Protein AF-A0AB74K9D4-F1 (afdb_monomer_lite)

pLDDT: mean 93.48, std 5.95, range [58.81, 98.56]

Secondary structure (DSSP, 8-state):
-BTTB--S-TT-BSEEEEESHHHHHTTT-S-TTS--HHHHHHHHHHHHHHHHHB-SSTT-EEEEE-SS-HHHHHHHHT-STTS----------

Organism: NCBI:txid1708541

InterPro domains:
  IPR029063 S-adenosyl-L-methionine-dependent methyltransferase superfamily [G3DSA:3.40.50.150] (1-92)
  IPR051419 Lysine/N-terminal Methyltransferase Superfamily [PTHR12176] (1-78)

Sequence (93 aa):
MDIRKLDLPDNSFDVAIDKGTMDALLAGVKDPWNPSEEIVENCVSEVREVERVLKKNPESIFIYFTFGQPHFRRSILNVNPEWSLTVQEYNKL

Radius of gyration: 13.43 Å; chains: 1; bounding box: 41×24×31 Å

Structure (mmCIF, N/CA/C/O backbone):
data_AF-A0AB74K9D4-F1
#
_entry.id   AF-A0AB74K9D4-F1
#
loop_
_atom_site.group_PDB
_atom_site.id
_atom_site.type_symbol
_atom_site.label_atom_id
_atom_site.label_alt_id
_atom_site.label_comp_id
_atom_site.label_asym_id
_atom_site.label_entity_id
_atom_site.label_seq_id
_atom_site.pdbx_PDB_ins_code
_atom_site.Cartn_x
_atom_site.Cartn_y
_atom_site.Cartn_z
_atom_site.occupancy
_atom_site.B_iso_or_equiv
_atom_site.auth_seq_id
_atom_site.auth_comp_id
_atom_site.auth_asym_id
_atom_site.auth_atom_id
_atom_site.pdbx_PDB_model_num
ATOM 1 N N . MET A 1 1 ? -7.184 -12.611 -8.020 1.00 81.56 1 MET A N 1
ATOM 2 C CA . MET A 1 1 ? -7.874 -11.344 -7.705 1.00 81.56 1 MET A CA 1
ATOM 3 C C . MET A 1 1 ? -6.909 -10.218 -8.035 1.00 81.56 1 MET A C 1
ATOM 5 O O . MET A 1 1 ? -5.719 -10.419 -7.830 1.00 81.56 1 MET A O 1
ATOM 9 N N . ASP A 1 2 ? -7.383 -9.119 -8.616 1.00 93.25 2 ASP A N 1
ATOM 10 C CA . ASP A 1 2 ? -6.554 -7.942 -8.914 1.00 93.25 2 ASP A CA 1
ATOM 11 C C . ASP A 1 2 ? -6.592 -7.006 -7.700 1.00 93.25 2 ASP A C 1
ATOM 13 O O . ASP A 1 2 ? -7.678 -6.686 -7.227 1.00 93.25 2 ASP A O 1
ATOM 17 N N . ILE A 1 3 ? -5.439 -6.586 -7.176 1.00 95.06 3 ILE A N 1
ATOM 18 C CA . ILE A 1 3 ? -5.374 -5.700 -6.000 1.00 95.06 3 ILE A CA 1
ATOM 19 C C . ILE A 1 3 ? -6.007 -4.329 -6.270 1.00 95.06 3 ILE A C 1
ATOM 21 O O . ILE A 1 3 ? -6.528 -3.698 -5.361 1.00 95.06 3 ILE A O 1
ATOM 25 N N . ARG A 1 4 ? -6.038 -3.901 -7.536 1.00 96.38 4 ARG A N 1
ATOM 26 C CA . ARG A 1 4 ? -6.673 -2.649 -7.971 1.00 96.38 4 ARG A CA 1
ATOM 27 C C . ARG A 1 4 ? -8.199 -2.768 -8.051 1.00 96.38 4 ARG A C 1
ATOM 29 O O . ARG A 1 4 ? -8.869 -1.797 -8.391 1.00 96.38 4 ARG A O 1
ATOM 36 N N . LYS A 1 5 ? -8.749 -3.963 -7.799 1.00 97.12 5 LYS A N 1
ATOM 37 C CA . LYS A 1 5 ? -10.186 -4.248 -7.768 1.00 97.12 5 LYS A CA 1
ATOM 38 C C . LYS A 1 5 ? -10.465 -5.476 -6.897 1.00 97.12 5 LYS A C 1
ATOM 40 O O . LYS A 1 5 ? -10.660 -6.590 -7.401 1.00 97.12 5 LYS A O 1
ATOM 45 N N . LEU A 1 6 ? -10.481 -5.268 -5.586 1.00 97.06 6 LEU A N 1
ATOM 46 C CA . LEU A 1 6 ? -10.756 -6.313 -4.610 1.00 97.06 6 LEU A CA 1
ATOM 47 C C . LEU A 1 6 ? -12.246 -6.666 -4.619 1.00 97.06 6 LEU A C 1
ATOM 49 O O . LEU A 1 6 ? -13.106 -5.822 -4.373 1.00 97.06 6 LEU A O 1
ATOM 53 N N . ASP A 1 7 ? -12.556 -7.943 -4.831 1.00 96.69 7 ASP A N 1
ATOM 54 C CA . ASP A 1 7 ? -13.916 -8.479 -4.685 1.00 96.69 7 ASP A CA 1
ATOM 55 C C . ASP A 1 7 ? -14.211 -8.765 -3.204 1.00 96.69 7 ASP A C 1
ATOM 57 O O . ASP A 1 7 ? -14.381 -9.903 -2.768 1.00 96.69 7 ASP A O 1
ATOM 61 N N . LEU A 1 8 ? -14.130 -7.703 -2.404 1.00 97.56 8 LEU A N 1
ATOM 62 C CA . LEU A 1 8 ? -14.279 -7.699 -0.955 1.00 97.56 8 LEU A CA 1
ATOM 63 C C . LEU A 1 8 ? -15.166 -6.516 -0.547 1.00 97.56 8 LEU A C 1
ATOM 65 O O . LEU A 1 8 ? -15.072 -5.449 -1.163 1.00 97.56 8 LEU A O 1
ATOM 69 N N . PRO A 1 9 ? -16.017 -6.670 0.480 1.00 98.06 9 PRO A N 1
ATOM 70 C CA . PRO A 1 9 ? -16.900 -5.600 0.923 1.00 98.06 9 PRO A CA 1
ATOM 71 C C . PRO A 1 9 ? -16.125 -4.446 1.565 1.00 98.06 9 PRO A C 1
ATOM 73 O O . PRO A 1 9 ? -15.091 -4.647 2.204 1.00 98.06 9 PRO A O 1
ATOM 76 N N . ASP A 1 10 ? -16.655 -3.235 1.430 1.00 98.56 10 ASP A N 1
ATOM 77 C CA . ASP A 1 10 ? -16.146 -2.048 2.117 1.00 98.56 10 ASP A CA 1
ATOM 78 C C . ASP A 1 10 ? -16.158 -2.255 3.638 1.00 98.56 10 ASP A C 1
ATOM 80 O O . ASP A 1 10 ? -17.060 -2.901 4.178 1.00 98.56 10 ASP A O 1
ATOM 84 N N . ASN A 1 11 ? -15.204 -1.639 4.342 1.00 98.25 11 ASN A N 1
ATOM 85 C CA . ASN A 1 11 ? -15.172 -1.585 5.809 1.00 98.25 11 ASN A CA 1
ATOM 86 C C . ASN A 1 11 ? -15.294 -2.956 6.501 1.00 98.25 11 ASN A C 1
ATOM 88 O O . ASN A 1 11 ? -15.986 -3.103 7.512 1.00 98.25 11 ASN A O 1
ATOM 92 N N . SER A 1 12 ? -14.654 -3.978 5.947 1.00 98.25 12 SER A N 1
ATOM 93 C CA . SER A 1 12 ? -14.798 -5.362 6.395 1.00 98.25 12 SER A CA 1
ATOM 94 C C . SER A 1 12 ? -13.595 -5.885 7.175 1.00 98.25 12 SER A C 1
ATOM 96 O O . SER A 1 12 ? -13.736 -6.864 7.909 1.00 98.25 12 SER A O 1
ATOM 98 N N . PHE A 1 13 ? -12.453 -5.199 7.105 1.00 98.56 13 PHE A N 1
ATOM 99 C CA . PHE A 1 13 ? -11.218 -5.604 7.775 1.00 98.56 13 PHE A CA 1
ATOM 100 C C . PHE A 1 13 ? -10.694 -4.525 8.719 1.00 98.56 13 PHE A C 1
ATOM 102 O O . PHE A 1 13 ? -10.809 -3.334 8.450 1.00 98.56 13 PHE A O 1
ATOM 109 N N . ASP A 1 14 ? -10.092 -4.958 9.824 1.00 98.31 14 ASP A N 1
ATOM 110 C CA . ASP A 1 14 ? -9.347 -4.085 10.739 1.00 98.31 14 ASP A CA 1
ATOM 111 C C . ASP A 1 14 ? -7.862 -3.991 10.336 1.00 98.31 14 ASP A C 1
ATOM 113 O O . ASP A 1 14 ? -7.192 -3.001 10.600 1.00 98.31 14 ASP A O 1
ATOM 117 N N . VAL A 1 15 ? -7.320 -5.022 9.680 1.00 98.44 15 VAL A N 1
ATOM 118 C CA . VAL A 1 15 ? -5.899 -5.091 9.315 1.00 98.44 15 VAL A CA 1
ATOM 119 C C . VAL A 1 15 ? -5.752 -5.546 7.872 1.00 98.44 15 VAL A C 1
ATOM 121 O O . VAL A 1 15 ? -6.323 -6.563 7.480 1.00 98.44 15 VAL A O 1
ATOM 124 N N . ALA A 1 16 ? -4.926 -4.833 7.112 1.00 97.94 16 ALA A N 1
ATOM 125 C CA . ALA A 1 16 ? -4.456 -5.246 5.798 1.00 97.94 16 ALA A CA 1
ATOM 126 C C . ALA A 1 16 ? -2.931 -5.356 5.819 1.00 97.94 16 ALA A C 1
ATOM 128 O O . ALA A 1 16 ? -2.245 -4.500 6.380 1.00 97.94 16 ALA A O 1
ATOM 129 N N . ILE A 1 17 ? -2.399 -6.419 5.218 1.00 97.94 17 ILE A N 1
ATOM 130 C CA . ILE A 1 17 ? -0.958 -6.644 5.110 1.00 97.94 17 ILE A CA 1
ATOM 131 C C . ILE A 1 17 ? -0.628 -6.838 3.639 1.00 97.94 17 ILE A C 1
ATOM 133 O O . ILE A 1 17 ? -1.153 -7.755 3.011 1.00 97.94 17 ILE A O 1
ATOM 137 N N . ASP A 1 18 ? 0.274 -6.012 3.124 1.00 96.12 18 ASP A N 1
ATOM 138 C CA . ASP A 1 18 ? 0.847 -6.177 1.794 1.00 96.12 18 ASP A CA 1
ATOM 139 C C . ASP A 1 18 ? 2.355 -6.394 1.899 1.00 96.12 18 ASP A C 1
ATOM 141 O O . ASP A 1 18 ? 3.045 -5.769 2.713 1.00 96.12 18 ASP A O 1
ATOM 145 N N . LYS A 1 19 ? 2.874 -7.302 1.073 1.00 95.56 19 LYS A N 1
ATOM 146 C CA . LYS A 1 19 ? 4.306 -7.511 0.927 1.00 95.56 19 LYS A CA 1
ATOM 147 C C . LYS A 1 19 ? 4.695 -7.554 -0.548 1.00 95.56 19 LYS A C 1
ATOM 149 O O . LYS A 1 19 ? 4.659 -8.611 -1.174 1.00 95.56 19 LYS A O 1
ATOM 154 N N . GLY A 1 20 ? 5.215 -6.433 -1.034 1.00 93.12 20 GLY A N 1
ATOM 155 C CA . GLY A 1 20 ? 5.878 -6.326 -2.330 1.00 93.12 20 GLY A CA 1
ATOM 156 C C . GLY A 1 20 ? 4.940 -6.299 -3.537 1.00 93.12 20 GLY A C 1
ATOM 157 O O . GLY A 1 20 ? 5.422 -6.496 -4.652 1.00 93.12 20 GLY A O 1
ATOM 158 N N . THR A 1 21 ? 3.641 -6.044 -3.365 1.00 94.62 21 THR A N 1
ATOM 159 C CA . THR A 1 21 ? 2.710 -5.965 -4.502 1.00 94.62 21 THR A CA 1
ATOM 160 C C . THR A 1 21 ? 3.014 -4.757 -5.384 1.00 94.62 21 THR A C 1
ATOM 162 O O . THR A 1 21 ? 3.234 -4.920 -6.586 1.00 94.62 21 THR A O 1
ATOM 165 N N . MET A 1 22 ? 3.183 -3.565 -4.803 1.00 94.56 22 MET A N 1
ATOM 166 C CA . MET A 1 22 ? 3.606 -2.386 -5.570 1.00 94.56 22 MET A CA 1
ATOM 167 C C . MET A 1 22 ? 5.007 -2.548 -6.174 1.00 94.56 22 MET A C 1
ATOM 169 O O . MET A 1 22 ? 5.306 -1.973 -7.218 1.00 94.56 22 MET A O 1
ATOM 173 N N . ASP A 1 23 ? 5.885 -3.337 -5.540 1.00 93.56 23 ASP A N 1
ATOM 174 C CA . ASP A 1 23 ? 7.197 -3.653 -6.118 1.00 93.56 23 ASP A CA 1
ATOM 175 C C . ASP A 1 23 ? 7.039 -4.442 -7.427 1.00 93.56 23 ASP A C 1
ATOM 177 O O . ASP A 1 23 ? 7.789 -4.207 -8.374 1.00 93.56 23 ASP A O 1
ATOM 181 N N . ALA A 1 24 ? 6.028 -5.312 -7.516 1.00 92.88 24 ALA A N 1
ATOM 182 C CA . ALA A 1 24 ? 5.662 -5.990 -8.754 1.00 92.88 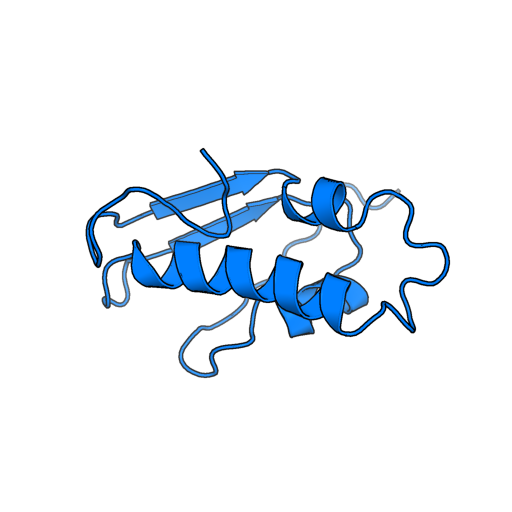24 ALA A CA 1
ATOM 183 C C . ALA A 1 24 ? 5.007 -5.040 -9.773 1.00 92.88 24 ALA A C 1
ATOM 185 O O . ALA A 1 24 ? 5.335 -5.119 -10.955 1.00 92.88 24 ALA A O 1
ATOM 186 N N . LEU A 1 25 ? 4.141 -4.111 -9.345 1.00 91.94 25 LEU A N 1
ATOM 187 C CA . LEU A 1 25 ? 3.552 -3.097 -10.240 1.00 91.94 25 LEU A CA 1
ATOM 188 C C . LEU A 1 25 ? 4.603 -2.163 -10.852 1.00 91.94 25 LEU A C 1
ATOM 190 O O . LEU A 1 25 ? 4.443 -1.684 -11.972 1.00 91.94 25 LEU A O 1
ATOM 194 N N . LEU A 1 26 ? 5.690 -1.925 -10.123 1.00 92.69 26 LEU A N 1
ATOM 195 C CA . LEU A 1 26 ? 6.807 -1.089 -10.555 1.00 92.69 26 LEU A CA 1
ATOM 196 C C . LEU A 1 26 ? 7.951 -1.894 -11.177 1.00 92.69 26 LEU A C 1
ATOM 198 O O . LEU A 1 26 ? 8.993 -1.327 -11.522 1.00 92.69 26 LEU A O 1
ATOM 202 N N . ALA A 1 27 ? 7.773 -3.205 -11.350 1.00 90.25 27 ALA A N 1
ATOM 203 C CA . ALA A 1 27 ? 8.768 -4.049 -11.984 1.00 90.25 27 ALA A CA 1
ATOM 204 C C . ALA 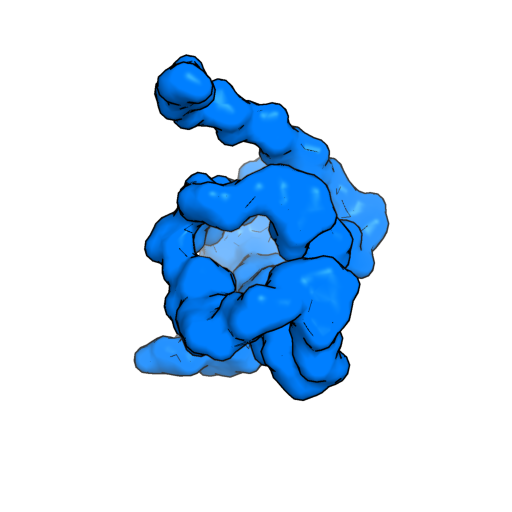A 1 27 ? 9.005 -3.582 -13.428 1.00 90.25 27 ALA A C 1
ATOM 206 O O . ALA A 1 27 ? 8.094 -3.517 -14.249 1.00 90.25 27 ALA A O 1
ATOM 207 N N . GLY A 1 28 ? 10.257 -3.254 -13.746 1.00 85.88 28 GLY A N 1
ATOM 208 C CA . GLY A 1 28 ? 10.643 -2.783 -15.078 1.00 85.88 28 GLY A CA 1
ATOM 209 C C . GLY A 1 28 ? 10.545 -1.269 -15.289 1.00 85.88 28 GLY A C 1
ATOM 210 O O . GLY A 1 28 ? 10.937 -0.797 -16.359 1.00 85.88 28 GLY A O 1
ATOM 211 N N . VAL A 1 29 ? 10.116 -0.491 -14.286 1.00 91.19 29 VAL A N 1
ATOM 212 C CA . VAL A 1 29 ? 10.274 0.971 -14.308 1.00 91.19 29 VAL A CA 1
ATOM 213 C C . VAL A 1 29 ? 11.765 1.307 -14.311 1.00 91.19 29 VAL A C 1
ATOM 215 O O . VAL A 1 29 ? 12.484 1.010 -13.360 1.00 91.19 29 VAL A O 1
ATOM 218 N N . LYS A 1 30 ? 12.241 1.907 -15.408 1.00 87.56 30 LYS A N 1
ATOM 219 C CA . LYS A 1 30 ? 13.662 2.254 -15.584 1.00 87.56 30 LYS A CA 1
ATOM 220 C C . LYS A 1 30 ? 14.063 3.511 -14.819 1.00 87.56 30 LYS A C 1
ATOM 222 O O . LYS A 1 30 ? 15.187 3.582 -14.334 1.00 87.56 30 LYS A O 1
ATOM 227 N N . ASP A 1 31 ? 13.156 4.481 -14.740 1.00 90.44 31 ASP A N 1
ATOM 228 C CA . ASP A 1 31 ? 13.359 5.739 -14.029 1.00 90.44 31 ASP A CA 1
ATOM 229 C C . ASP A 1 31 ? 12.314 5.883 -12.911 1.00 90.44 31 ASP A C 1
ATOM 231 O O . ASP A 1 31 ? 11.178 6.281 -13.178 1.00 90.44 31 ASP A O 1
ATOM 235 N N . PRO A 1 32 ? 12.661 5.538 -11.659 1.00 86.75 32 PRO A N 1
ATOM 236 C CA . PRO A 1 32 ? 11.743 5.659 -10.530 1.00 86.75 32 PRO A CA 1
ATOM 237 C C . PRO A 1 32 ? 11.463 7.117 -10.137 1.00 86.75 32 PRO A C 1
ATOM 239 O O . PRO A 1 32 ? 10.534 7.358 -9.368 1.00 86.75 32 PRO A O 1
ATOM 242 N N . TRP A 1 33 ? 12.231 8.086 -10.648 1.00 89.94 33 TRP A N 1
ATOM 243 C CA . TRP A 1 33 ? 11.974 9.510 -10.424 1.00 89.94 33 TRP A CA 1
ATOM 244 C C . TRP A 1 33 ? 10.876 10.053 -11.333 1.00 89.94 33 TRP A C 1
ATOM 246 O O . TRP A 1 33 ? 10.232 11.037 -10.977 1.00 89.94 33 TRP A O 1
ATOM 256 N N . ASN A 1 34 ? 10.657 9.413 -12.482 1.00 90.25 34 ASN A N 1
ATOM 257 C CA . ASN A 1 34 ? 9.670 9.831 -13.468 1.00 90.25 34 ASN A CA 1
ATOM 258 C C . ASN A 1 34 ? 8.855 8.636 -14.006 1.00 90.25 34 ASN A C 1
ATOM 260 O O . ASN A 1 34 ? 8.913 8.331 -15.203 1.00 90.25 34 ASN A O 1
ATOM 264 N N . PRO A 1 35 ? 8.116 7.919 -13.135 1.00 91.00 35 PRO A N 1
ATOM 265 C CA . PRO A 1 35 ? 7.194 6.880 -13.578 1.00 91.00 35 PRO A CA 1
ATOM 266 C C . PRO A 1 35 ? 6.071 7.492 -14.429 1.00 91.00 35 PRO A C 1
ATOM 268 O O . PRO A 1 35 ? 5.670 8.635 -14.214 1.00 91.00 35 PRO A O 1
ATOM 271 N N . SER A 1 36 ? 5.535 6.730 -15.387 1.00 93.69 36 SER A N 1
ATOM 272 C CA . SER A 1 36 ? 4.376 7.192 -16.157 1.00 93.69 36 SER A CA 1
ATOM 273 C C . SER A 1 36 ? 3.146 7.352 -15.261 1.00 93.69 36 SER A C 1
ATOM 275 O O . SER A 1 36 ? 2.980 6.629 -14.276 1.00 93.69 36 SER A O 1
ATOM 277 N N . GLU A 1 37 ? 2.248 8.263 -15.637 1.00 93.88 37 GLU A N 1
ATOM 278 C CA . GLU A 1 37 ? 0.991 8.502 -14.914 1.00 93.88 37 GLU A CA 1
ATOM 279 C C . GLU A 1 37 ? 0.167 7.219 -14.743 1.00 93.88 37 GLU A C 1
ATOM 281 O O . GLU A 1 37 ? -0.359 6.961 -13.666 1.00 93.88 37 GLU A O 1
ATOM 286 N N . GLU A 1 38 ? 0.124 6.368 -15.772 1.00 94.81 38 GLU A N 1
ATOM 287 C CA . GLU A 1 38 ? -0.559 5.070 -15.724 1.00 94.81 38 GLU A CA 1
ATOM 288 C C . GLU A 1 38 ? -0.005 4.161 -14.616 1.00 94.81 38 GLU A C 1
ATOM 290 O O . GLU A 1 38 ? -0.755 3.513 -13.888 1.00 94.81 38 GLU A O 1
ATOM 295 N N . ILE A 1 39 ? 1.319 4.112 -14.465 1.00 94.06 39 ILE A N 1
ATOM 296 C CA . ILE A 1 39 ? 1.972 3.292 -13.445 1.00 94.06 39 ILE A CA 1
ATOM 297 C C . ILE A 1 39 ? 1.684 3.846 -12.049 1.00 94.06 39 ILE A C 1
ATOM 299 O O . ILE A 1 39 ? 1.394 3.076 -11.131 1.00 94.06 39 ILE A O 1
ATOM 303 N N . VAL A 1 40 ? 1.724 5.172 -11.895 1.00 94.25 40 VAL A N 1
ATOM 304 C CA . VAL A 1 40 ? 1.369 5.833 -10.635 1.00 94.25 40 VAL A CA 1
ATOM 305 C C . VAL A 1 40 ? -0.080 5.523 -10.266 1.00 94.25 40 VAL A C 1
ATOM 307 O O . VAL A 1 40 ? -0.328 5.074 -9.150 1.00 94.25 40 VAL A O 1
ATOM 310 N N . GLU A 1 41 ? -1.022 5.669 -11.198 1.00 95.94 41 GLU A N 1
ATOM 311 C CA . GLU A 1 41 ? -2.441 5.404 -10.944 1.00 95.94 41 GLU A CA 1
ATOM 312 C C . GLU A 1 41 ? -2.703 3.934 -10.598 1.00 95.94 41 GLU A C 1
ATOM 314 O O . GLU A 1 41 ? -3.506 3.649 -9.711 1.00 95.94 41 GLU A O 1
ATOM 319 N N . ASN A 1 42 ? -1.985 2.991 -11.217 1.00 96.06 42 ASN A N 1
ATOM 320 C CA . ASN A 1 42 ? -2.064 1.578 -10.846 1.00 96.06 42 ASN A CA 1
ATOM 321 C C . ASN A 1 42 ? -1.650 1.340 -9.386 1.00 96.06 42 ASN A C 1
ATOM 323 O O . ASN A 1 42 ? -2.341 0.621 -8.665 1.00 96.06 42 ASN A O 1
ATOM 327 N N . CYS A 1 43 ? -0.552 1.955 -8.942 1.00 96.44 43 CYS A N 1
ATOM 328 C CA . CYS A 1 43 ? -0.073 1.810 -7.567 1.00 96.44 43 CYS A CA 1
ATOM 329 C C . CYS A 1 43 ? -0.988 2.527 -6.562 1.00 96.44 43 CYS A C 1
ATOM 331 O O . CYS A 1 43 ? -1.245 2.020 -5.474 1.00 96.44 43 CYS A O 1
ATOM 333 N N . VAL A 1 44 ? -1.517 3.695 -6.927 1.00 96.69 44 VAL A N 1
ATOM 334 C CA . VAL A 1 44 ? -2.487 4.426 -6.102 1.00 96.69 44 VAL A CA 1
ATOM 335 C C . VAL A 1 44 ? -3.813 3.663 -6.007 1.00 96.69 44 VAL A C 1
ATOM 337 O O . VAL A 1 44 ? -4.435 3.648 -4.947 1.00 96.69 44 VAL A O 1
ATOM 340 N N . SER A 1 45 ? -4.239 2.991 -7.078 1.00 97.25 45 SER A N 1
ATOM 341 C CA . SER A 1 45 ? -5.450 2.160 -7.085 1.00 97.25 45 SER A CA 1
ATOM 342 C C . SER A 1 45 ? -5.350 0.980 -6.117 1.00 97.25 45 SER A C 1
ATOM 344 O O . SER A 1 45 ? -6.324 0.688 -5.430 1.00 97.25 45 SER A O 1
ATOM 346 N N . GLU A 1 46 ? -4.178 0.345 -6.006 1.00 97.12 46 GLU A N 1
ATOM 347 C CA . GLU A 1 46 ? -3.901 -0.658 -4.963 1.00 97.12 46 GLU A CA 1
ATOM 348 C C . GLU A 1 46 ? -4.150 -0.085 -3.559 1.00 97.12 46 GLU A C 1
ATOM 350 O O . GLU A 1 46 ? -4.909 -0.662 -2.781 1.00 97.12 46 GLU A O 1
ATOM 355 N N . VAL A 1 47 ? -3.576 1.083 -3.250 1.00 97.25 47 VAL A N 1
ATOM 356 C CA . VAL A 1 47 ? -3.712 1.715 -1.926 1.00 97.25 47 VAL A CA 1
ATOM 357 C C . VAL A 1 47 ? -5.168 2.082 -1.636 1.00 97.25 47 VAL A C 1
ATOM 359 O O . VAL A 1 47 ? -5.672 1.794 -0.553 1.00 97.25 47 VAL A O 1
ATOM 362 N N . ARG A 1 48 ? -5.879 2.651 -2.617 1.00 97.25 48 ARG A N 1
ATOM 363 C CA . ARG A 1 48 ? -7.297 3.019 -2.480 1.00 97.25 48 ARG A CA 1
ATOM 364 C C . ARG A 1 48 ? -8.193 1.814 -2.209 1.00 97.25 48 ARG A C 1
ATOM 366 O O . ARG A 1 48 ? -9.115 1.920 -1.403 1.00 97.25 48 ARG A O 1
ATOM 373 N N . GLU A 1 49 ? -7.934 0.677 -2.848 1.00 97.81 49 GLU A N 1
ATOM 374 C CA . GLU A 1 49 ? -8.708 -0.541 -2.604 1.00 97.81 49 GLU A CA 1
ATOM 375 C C . GLU A 1 49 ? -8.449 -1.117 -1.213 1.00 97.81 49 GLU A C 1
ATOM 377 O O . GLU A 1 49 ? -9.397 -1.527 -0.542 1.00 97.81 49 GLU A O 1
ATOM 382 N N . VAL A 1 50 ? -7.201 -1.081 -0.738 1.00 97.31 50 VAL A N 1
ATOM 383 C CA . VAL A 1 50 ? -6.880 -1.457 0.644 1.00 97.31 50 VAL A CA 1
ATOM 384 C C . VAL A 1 50 ? -7.576 -0.521 1.633 1.00 97.31 50 VAL A C 1
ATOM 386 O O . VAL A 1 50 ? -8.245 -0.985 2.557 1.00 97.31 50 VAL A O 1
ATOM 389 N N . GLU A 1 51 ? -7.501 0.793 1.415 1.00 96.50 51 GLU A N 1
ATOM 390 C CA . GLU A 1 51 ? -8.219 1.762 2.240 1.00 96.50 51 GLU A CA 1
ATOM 391 C C . GLU A 1 51 ? -9.731 1.497 2.239 1.00 96.50 51 GLU A C 1
ATOM 393 O O . GLU A 1 51 ? -10.355 1.589 3.294 1.00 96.50 51 GLU A O 1
ATOM 398 N N . ARG A 1 52 ? -10.345 1.180 1.089 1.00 97.62 52 ARG A N 1
ATOM 399 C CA . ARG A 1 52 ? -11.792 0.917 0.964 1.00 97.62 52 ARG A CA 1
ATOM 400 C C . ARG A 1 52 ? -12.245 -0.262 1.823 1.00 97.62 52 ARG A C 1
ATOM 402 O O . ARG A 1 52 ? -13.278 -0.171 2.489 1.00 97.62 52 ARG A O 1
ATOM 409 N N . VAL A 1 53 ? -11.498 -1.363 1.800 1.00 98.12 53 VAL A N 1
ATOM 410 C CA . VAL A 1 53 ? -11.872 -2.579 2.539 1.00 98.12 53 VAL A CA 1
ATOM 411 C C . VAL A 1 53 ? -11.562 -2.472 4.035 1.00 98.12 53 VAL A C 1
ATOM 413 O O . VAL A 1 53 ? -12.180 -3.180 4.832 1.00 98.12 53 VAL A O 1
ATOM 416 N N . LEU A 1 54 ? -10.662 -1.569 4.436 1.00 98.19 54 LEU A N 1
ATOM 417 C CA . LEU A 1 54 ? -10.402 -1.256 5.841 1.00 98.19 54 LEU A CA 1
ATOM 418 C C . LEU A 1 54 ? -11.552 -0.457 6.464 1.00 98.19 54 LEU A C 1
ATOM 420 O O . LEU A 1 54 ? -12.100 0.469 5.859 1.00 98.19 54 LEU A O 1
ATOM 424 N N . LYS A 1 55 ? -11.916 -0.804 7.702 1.00 98.19 55 LYS A N 1
ATOM 425 C CA . LYS A 1 55 ? -12.909 -0.062 8.487 1.00 98.19 55 LYS A CA 1
ATOM 426 C C . LYS A 1 55 ? -12.437 1.372 8.723 1.00 98.19 55 LYS A C 1
ATOM 428 O O . LYS A 1 55 ? -11.261 1.638 8.945 1.00 98.19 55 LYS A O 1
ATOM 433 N N . LYS A 1 56 ? -13.375 2.322 8.724 1.00 95.19 56 LYS A N 1
ATOM 434 C CA . LYS A 1 56 ? -13.087 3.735 9.032 1.00 95.19 56 LYS A CA 1
ATOM 435 C C . LYS A 1 56 ? -13.068 3.975 10.541 1.00 95.19 56 LYS A C 1
ATOM 437 O O . LYS A 1 56 ? -13.950 4.640 11.078 1.00 95.19 56 LYS A O 1
ATOM 442 N N . ASN A 1 57 ? -12.091 3.388 11.227 1.00 94.38 57 ASN A N 1
ATOM 443 C CA . ASN A 1 57 ? -11.848 3.615 12.650 1.00 94.38 57 ASN A CA 1
ATOM 444 C C . ASN A 1 57 ? -10.342 3.784 12.942 1.00 94.38 57 ASN A C 1
ATOM 446 O O . ASN A 1 57 ? -9.518 3.381 12.119 1.00 94.38 57 ASN A O 1
ATOM 450 N N . PRO A 1 58 ? -9.972 4.394 14.083 1.00 93.94 58 PRO A N 1
ATOM 451 C CA . PRO A 1 58 ? -8.570 4.647 14.429 1.00 93.94 58 PRO A CA 1
ATOM 452 C C . PRO A 1 58 ? -7.723 3.386 14.644 1.00 93.94 58 PRO A C 1
ATOM 454 O O . PRO A 1 58 ? -6.499 3.459 14.577 1.00 93.94 58 PRO A O 1
ATOM 457 N N . GLU A 1 59 ? -8.349 2.246 14.939 1.00 95.50 59 GLU A N 1
ATOM 458 C CA . GLU A 1 59 ? -7.661 0.975 15.173 1.00 95.50 59 GLU A CA 1
ATOM 459 C C . GLU A 1 59 ? -7.272 0.255 13.875 1.00 95.50 59 GLU A C 1
ATOM 461 O O . GLU A 1 59 ? -6.455 -0.669 13.915 1.00 95.50 59 GLU A O 1
ATOM 466 N N . SER A 1 60 ? -7.847 0.657 12.736 1.00 97.31 60 SER A N 1
ATOM 467 C CA . SER A 1 60 ? -7.567 0.021 11.455 1.00 97.31 60 SER A CA 1
ATOM 468 C C . SER A 1 60 ? -6.183 0.384 10.937 1.00 97.31 60 SER A C 1
ATOM 470 O O . SER A 1 60 ? -5.769 1.542 10.978 1.00 97.31 60 SER A O 1
ATOM 472 N N . ILE A 1 61 ? -5.460 -0.609 10.418 1.00 97.62 61 ILE A N 1
ATOM 473 C CA . ILE A 1 61 ? -4.067 -0.430 10.005 1.00 97.62 61 ILE A CA 1
ATOM 474 C C . ILE A 1 61 ? -3.754 -1.131 8.686 1.00 97.62 61 ILE A C 1
ATOM 476 O O . ILE A 1 61 ? -4.127 -2.283 8.449 1.00 97.62 61 ILE A O 1
ATOM 480 N N . PHE A 1 62 ? -2.996 -0.429 7.845 1.00 97.56 62 PHE A N 1
ATOM 481 C CA . PHE A 1 62 ? -2.360 -0.985 6.661 1.00 97.56 62 PHE A CA 1
ATOM 482 C C . PHE A 1 62 ? -0.857 -1.155 6.918 1.00 97.56 62 PHE A C 1
ATOM 484 O O . PHE A 1 62 ? -0.128 -0.180 7.095 1.00 97.56 62 PHE A O 1
ATOM 491 N N . ILE A 1 63 ? -0.390 -2.403 6.953 1.00 97.75 63 ILE A N 1
ATOM 492 C CA . ILE A 1 63 ? 1.022 -2.748 7.129 1.00 97.75 63 ILE A CA 1
ATOM 493 C C . ILE A 1 63 ? 1.615 -3.095 5.764 1.00 97.75 63 ILE A C 1
ATOM 495 O O . ILE A 1 63 ? 1.232 -4.087 5.145 1.00 97.75 63 ILE A O 1
ATOM 499 N N . TYR A 1 64 ? 2.578 -2.292 5.316 1.00 96.31 64 TYR A N 1
ATOM 500 C CA . TYR A 1 64 ? 3.160 -2.397 3.982 1.00 96.31 64 TYR A CA 1
ATOM 501 C C . TYR A 1 64 ? 4.657 -2.742 4.041 1.00 96.31 64 TYR A C 1
ATOM 503 O O . TYR A 1 64 ? 5.468 -1.964 4.548 1.00 96.31 64 TYR A O 1
ATOM 511 N N . PHE A 1 65 ? 5.040 -3.904 3.504 1.00 96.19 65 PHE A N 1
ATOM 512 C CA . PHE A 1 65 ? 6.427 -4.370 3.436 1.00 96.19 65 PHE A CA 1
ATOM 513 C C . PHE A 1 65 ? 6.982 -4.260 2.016 1.00 96.19 65 PHE A C 1
ATOM 515 O O . PHE A 1 65 ? 6.454 -4.860 1.084 1.00 96.19 65 PHE A O 1
ATOM 522 N N . THR A 1 66 ? 8.117 -3.579 1.854 1.00 94.31 66 THR A N 1
ATOM 523 C CA . THR A 1 66 ? 8.718 -3.333 0.535 1.00 94.31 66 THR A CA 1
ATOM 524 C C . THR A 1 66 ? 10.235 -3.262 0.593 1.00 94.31 66 THR A C 1
ATOM 526 O O . THR A 1 66 ? 10.814 -2.967 1.639 1.00 94.31 66 THR A O 1
ATOM 529 N N . PHE A 1 67 ? 10.872 -3.522 -0.549 1.00 89.94 67 PHE A N 1
ATOM 530 C CA . PHE A 1 67 ? 12.286 -3.204 -0.772 1.00 89.94 67 PHE A CA 1
ATOM 531 C C . PHE A 1 67 ? 12.486 -1.809 -1.387 1.00 89.94 67 PHE A C 1
ATOM 533 O O . PHE A 1 67 ? 13.616 -1.331 -1.485 1.00 89.94 67 PHE A O 1
ATOM 540 N N . GLY A 1 68 ? 11.403 -1.151 -1.811 1.00 90.19 68 GLY A N 1
ATOM 541 C CA . GLY A 1 68 ? 11.432 0.192 -2.366 1.00 90.19 68 GLY A CA 1
ATOM 542 C C . GLY A 1 68 ? 11.861 1.230 -1.333 1.00 90.19 68 GLY A C 1
ATOM 543 O O . GLY A 1 68 ? 11.445 1.204 -0.174 1.00 90.19 68 GLY A O 1
ATOM 544 N N . GLN A 1 69 ? 12.686 2.180 -1.767 1.00 91.38 69 GLN A N 1
ATOM 545 C CA . GLN A 1 69 ? 13.165 3.239 -0.887 1.00 91.38 69 GLN A CA 1
ATOM 546 C C . GLN A 1 69 ? 12.008 4.1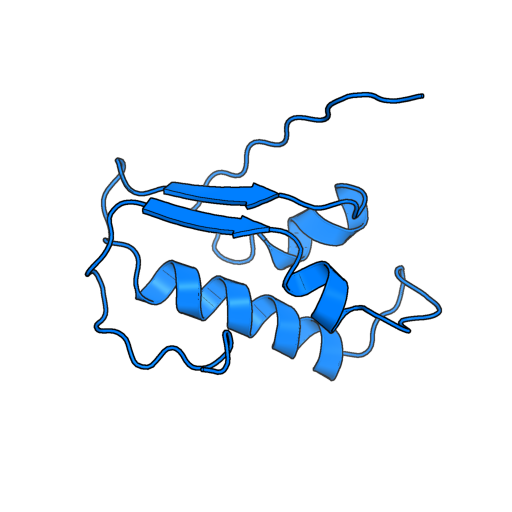68 -0.474 1.00 91.38 69 GLN A C 1
ATOM 548 O O . GLN A 1 69 ? 11.167 4.505 -1.315 1.00 91.38 69 GLN A O 1
ATOM 553 N N . PRO A 1 70 ? 11.967 4.653 0.786 1.00 93.31 70 PR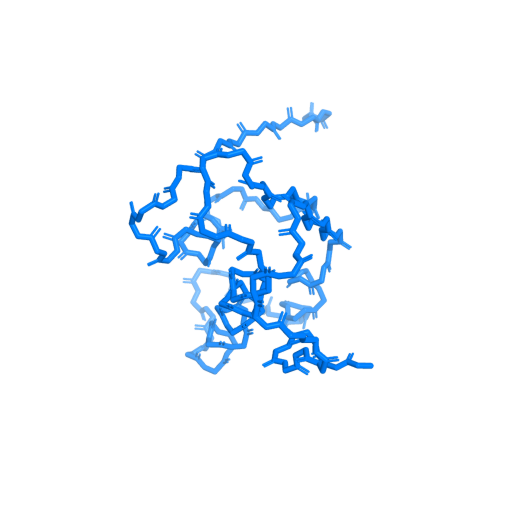O A N 1
ATOM 554 C CA . PRO A 1 70 ? 10.839 5.441 1.285 1.00 93.31 70 PRO A CA 1
ATOM 555 C C . PRO A 1 70 ? 10.481 6.664 0.433 1.00 93.31 70 PRO A C 1
ATOM 557 O O . PRO A 1 70 ? 9.305 6.988 0.294 1.00 93.31 70 PRO A O 1
ATOM 560 N N . HIS A 1 71 ? 11.466 7.337 -0.164 1.00 92.00 71 HIS A N 1
ATOM 561 C CA . HIS A 1 71 ? 11.225 8.533 -0.975 1.00 92.00 71 HIS A CA 1
ATOM 562 C C . HIS A 1 71 ? 10.425 8.258 -2.259 1.00 92.00 71 HIS A C 1
ATOM 564 O O . HIS A 1 71 ? 9.697 9.141 -2.693 1.00 92.00 71 HIS A O 1
ATOM 570 N N . PHE A 1 72 ? 10.480 7.041 -2.814 1.00 92.25 72 PHE A N 1
ATOM 571 C CA . PHE A 1 72 ? 9.668 6.639 -3.973 1.00 92.25 72 PHE A CA 1
ATOM 572 C C . PHE A 1 72 ? 8.305 6.050 -3.596 1.00 92.25 72 PHE A C 1
ATOM 574 O O . PHE A 1 72 ? 7.476 5.794 -4.464 1.00 92.25 72 PHE A O 1
ATOM 581 N N . ARG A 1 73 ? 8.084 5.754 -2.312 1.00 93.56 73 ARG A N 1
ATOM 582 C CA . ARG A 1 73 ? 6.894 5.032 -1.837 1.00 93.56 73 ARG A CA 1
ATOM 583 C C . ARG A 1 73 ? 5.914 5.941 -1.109 1.00 93.56 73 ARG A C 1
ATOM 585 O O . ARG A 1 73 ? 4.710 5.774 -1.253 1.00 93.56 73 ARG A O 1
ATOM 592 N N . ARG A 1 74 ? 6.412 6.926 -0.356 1.00 93.31 74 ARG A N 1
ATOM 593 C CA . ARG A 1 74 ? 5.597 7.786 0.521 1.00 93.31 74 ARG A CA 1
ATOM 594 C C . ARG A 1 74 ? 4.452 8.496 -0.199 1.00 93.31 74 ARG A C 1
ATOM 596 O O . ARG A 1 74 ? 3.342 8.485 0.316 1.00 93.31 74 ARG A O 1
ATOM 603 N N . SER A 1 75 ? 4.707 9.095 -1.361 1.00 91.19 75 SER A N 1
ATOM 604 C CA . SER A 1 75 ? 3.679 9.828 -2.115 1.00 91.19 75 SER A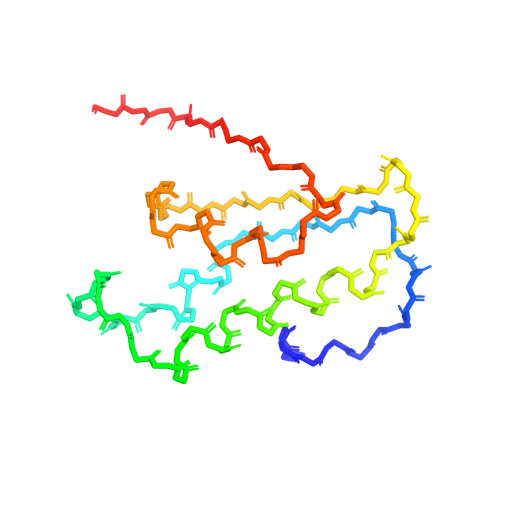 CA 1
ATOM 605 C C . SER A 1 75 ? 2.575 8.922 -2.661 1.00 91.19 75 SER A C 1
ATOM 607 O O . SER A 1 75 ? 1.456 9.384 -2.837 1.00 91.19 75 SER A O 1
ATOM 609 N N . ILE A 1 76 ? 2.882 7.646 -2.907 1.00 93.50 76 ILE A N 1
ATOM 610 C CA . ILE A 1 76 ? 1.926 6.656 -3.409 1.00 93.50 76 ILE A CA 1
ATOM 611 C C . ILE A 1 76 ? 1.138 6.031 -2.247 1.00 93.50 76 ILE A C 1
ATOM 613 O O . ILE A 1 76 ? -0.068 5.853 -2.352 1.00 93.50 76 ILE A O 1
ATOM 617 N N . LEU A 1 77 ? 1.808 5.724 -1.130 1.00 94.88 77 LEU A N 1
ATOM 618 C CA . LEU A 1 77 ? 1.199 5.086 0.045 1.00 94.88 77 LEU A CA 1
ATOM 619 C C . LEU A 1 77 ? 0.357 6.038 0.903 1.00 94.88 77 LEU A C 1
ATOM 621 O O . LEU A 1 77 ? -0.497 5.569 1.642 1.00 94.88 77 LEU A O 1
ATOM 625 N N . ASN A 1 78 ? 0.607 7.348 0.845 1.00 92.69 78 ASN A N 1
ATOM 626 C CA . ASN A 1 78 ? -0.081 8.342 1.674 1.00 92.69 78 ASN A CA 1
ATOM 627 C C . ASN A 1 78 ? -0.807 9.389 0.820 1.00 92.69 78 ASN A C 1
ATOM 629 O O . ASN A 1 78 ? -0.587 10.592 0.966 1.00 92.69 78 ASN A O 1
ATOM 633 N N . VAL A 1 79 ? -1.633 8.916 -0.117 1.00 91.25 79 VAL A N 1
ATOM 634 C CA . VAL A 1 79 ? -2.462 9.773 -0.984 1.00 91.25 79 VAL A CA 1
ATOM 635 C C . VAL A 1 79 ? -3.660 10.376 -0.254 1.00 91.25 79 VAL A C 1
ATOM 637 O O . VAL A 1 79 ? -4.170 11.416 -0.668 1.00 91.25 79 VAL A O 1
ATOM 640 N N . ASN A 1 80 ? -4.108 9.734 0.824 1.00 91.69 80 ASN A N 1
ATOM 641 C CA . ASN A 1 80 ? -5.206 10.196 1.653 1.00 91.69 80 ASN A CA 1
ATOM 642 C C . ASN A 1 80 ? -4.657 10.943 2.884 1.00 91.69 80 ASN A C 1
ATOM 644 O O . ASN A 1 80 ? -3.990 10.324 3.713 1.00 91.69 80 ASN A O 1
ATOM 648 N N . PRO A 1 81 ? -4.928 12.254 3.041 1.00 89.44 81 PRO A N 1
ATOM 649 C CA . PRO A 1 81 ? -4.378 13.049 4.140 1.00 89.44 81 PRO A CA 1
ATOM 650 C C . PRO A 1 81 ? -4.917 12.660 5.525 1.00 89.44 81 PRO A C 1
ATOM 652 O O . PRO A 1 81 ? -4.334 13.065 6.527 1.00 89.44 81 PRO A O 1
ATOM 655 N N . GLU A 1 82 ? -6.002 11.884 5.594 1.00 90.62 82 GLU A N 1
A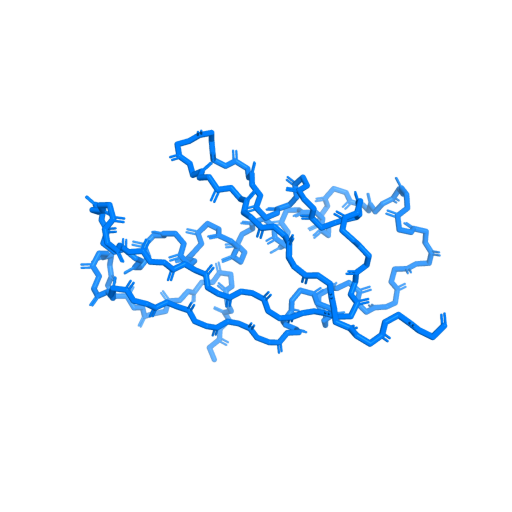TOM 656 C CA . GLU A 1 82 ? -6.573 11.389 6.854 1.00 90.62 82 GLU A CA 1
ATOM 657 C C . GLU A 1 82 ? -5.732 10.266 7.483 1.00 90.62 82 GLU A C 1
ATOM 659 O O . GLU A 1 82 ? -5.891 9.948 8.663 1.00 90.62 82 GLU A O 1
ATOM 664 N N . TRP A 1 83 ? -4.829 9.655 6.712 1.00 92.56 83 TRP A N 1
ATOM 665 C CA . TRP A 1 83 ? -3.952 8.599 7.197 1.00 92.56 83 TRP A CA 1
ATOM 666 C C . TRP A 1 83 ? -2.630 9.172 7.701 1.00 92.56 83 TRP A C 1
ATOM 668 O O . TRP A 1 83 ? -2.053 10.106 7.139 1.00 92.56 83 TRP A O 1
ATOM 678 N N . SER A 1 84 ? -2.116 8.572 8.775 1.00 94.19 84 SER A N 1
ATOM 679 C CA . SER A 1 84 ? -0.752 8.823 9.230 1.00 94.19 84 SER A CA 1
ATOM 680 C C . SER A 1 84 ? 0.170 7.705 8.748 1.00 94.19 84 SER A C 1
ATOM 682 O O . SER A 1 84 ? -0.104 6.522 8.943 1.00 94.19 84 SER A O 1
ATOM 684 N N . LEU A 1 85 ? 1.286 8.081 8.118 1.00 95.31 85 LEU A N 1
ATOM 685 C CA . LEU A 1 85 ? 2.289 7.140 7.624 1.00 95.31 85 LEU A CA 1
ATOM 686 C C . LEU A 1 85 ? 3.518 7.141 8.535 1.00 95.31 85 LEU A C 1
ATOM 688 O O . LEU A 1 85 ? 4.262 8.121 8.599 1.00 95.31 85 LEU A O 1
ATOM 692 N N . THR A 1 86 ? 3.780 6.001 9.170 1.00 96.12 86 THR A N 1
ATOM 693 C CA . THR A 1 86 ? 5.045 5.738 9.866 1.00 96.12 86 THR A CA 1
ATOM 694 C C . THR A 1 86 ? 5.930 4.850 9.000 1.00 96.12 86 THR A C 1
ATOM 696 O O . THR A 1 86 ? 5.472 3.851 8.454 1.00 96.12 86 THR A O 1
ATOM 699 N N . VAL A 1 87 ? 7.214 5.198 8.882 1.00 95.44 87 VAL A N 1
ATOM 700 C CA . VAL A 1 87 ? 8.197 4.405 8.132 1.00 95.44 87 VAL A CA 1
ATOM 701 C C . VAL A 1 87 ? 9.253 3.877 9.088 1.00 95.44 87 VAL A C 1
ATOM 703 O O . VAL A 1 87 ? 9.911 4.660 9.772 1.00 95.44 87 VAL A O 1
ATOM 706 N N . GLN A 1 88 ? 9.449 2.562 9.079 1.00 94.69 88 GLN A N 1
ATOM 707 C CA . GLN A 1 88 ? 10.538 1.903 9.785 1.00 94.69 88 GLN A CA 1
ATOM 708 C C . GLN A 1 88 ? 11.409 1.141 8.788 1.00 94.69 88 GLN A C 1
ATOM 710 O O . GLN A 1 88 ? 10.917 0.349 7.989 1.00 94.69 88 GLN A O 1
ATOM 715 N N . GLU A 1 89 ? 12.712 1.404 8.828 1.00 92.19 89 GLU A N 1
ATOM 716 C CA . GLU A 1 89 ? 13.695 0.754 7.963 1.00 92.19 89 GLU A CA 1
ATOM 717 C C . GLU A 1 89 ? 14.464 -0.298 8.768 1.00 92.19 89 GLU A C 1
ATOM 719 O O . GLU A 1 89 ? 14.898 -0.036 9.891 1.00 92.19 89 GLU A O 1
ATOM 724 N N . TYR A 1 90 ? 14.650 -1.483 8.187 1.00 88.25 90 TYR A N 1
ATOM 725 C CA . TYR A 1 90 ? 15.356 -2.603 8.807 1.00 88.25 90 TYR A CA 1
ATOM 726 C C . TYR A 1 90 ? 16.549 -3.016 7.943 1.00 88.25 90 TYR A C 1
ATOM 728 O O . TYR A 1 90 ? 16.462 -2.969 6.719 1.00 88.25 90 TYR A O 1
ATOM 736 N N . ASN A 1 91 ? 17.639 -3.462 8.578 1.00 77.69 91 ASN A N 1
ATOM 737 C CA . ASN A 1 91 ? 18.822 -4.025 7.910 1.00 77.69 91 ASN A CA 1
ATOM 738 C C . ASN A 1 91 ? 19.416 -3.130 6.799 1.00 77.69 91 ASN A C 1
ATOM 740 O O . ASN A 1 91 ? 19.669 -3.605 5.693 1.00 77.69 91 ASN A O 1
ATOM 744 N N . LYS A 1 92 ? 19.654 -1.840 7.085 1.00 65.25 92 LYS A N 1
ATOM 745 C CA . LYS A 1 92 ? 20.508 -1.004 6.224 1.00 65.25 92 LYS A CA 1
ATOM 746 C C . LYS A 1 92 ? 21.930 -1.574 6.253 1.00 65.25 92 LYS A C 1
ATOM 748 O O . LYS A 1 92 ? 22.566 -1.526 7.304 1.00 65.25 92 LYS A O 1
ATOM 753 N N . LEU A 1 93 ? 22.362 -2.161 5.136 1.00 58.81 93 LEU A N 1
ATOM 754 C CA . LEU A 1 93 ? 23.758 -2.535 4.889 1.00 58.81 93 LEU A CA 1
ATOM 755 C C . LEU A 1 93 ? 24.616 -1.286 4.672 1.00 58.81 93 LEU A C 1
ATOM 757 O O . LEU A 1 93 ? 24.088 -0.316 4.078 1.00 58.81 93 LEU A O 1
#

Foldseek 3Di:
DQLLDDPAAFQADQEAEEACPLVVLCPPVPDLPDDDPVSLVSLLSNLVSVNRNHHPDPSRDYHYHHPDDCVSCVCSNPVDVVDDDDDDDPDDD